Protein AF-A0A2N2SXF4-F1 (afdb_monomer_lite)

pLDDT: mean 74.8, std 19.56, range [32.56, 96.06]

Sequence (122 aa):
MNTRTNIVIDDDLIAQAMTRAGVTTKKAAVEAALKAYVRKPDYAGLLALRGSGVLDPDYDPSGPYGLTPEALARRGWNTFEEARIGIDKQRDDLLSQPVVAAGKAVKATRQSRAKKSQVVQA

Structure (mmCIF, N/CA/C/O backbone):
data_AF-A0A2N2SXF4-F1
#
_entry.id   AF-A0A2N2SXF4-F1
#
loop_
_atom_site.group_PDB
_atom_site.id
_atom_site.type_symbol
_atom_site.label_atom_id
_atom_site.label_alt_id
_atom_site.label_comp_id
_atom_site.label_asym_id
_atom_site.label_entity_id
_atom_site.label_seq_id
_atom_site.pdbx_PDB_ins_code
_atom_site.Cartn_x
_atom_site.Cartn_y
_atom_site.Cartn_z
_atom_site.occupancy
_atom_site.B_iso_or_equiv
_atom_site.auth_seq_id
_atom_site.auth_comp_id
_atom_site.auth_asym_id
_atom_site.auth_atom_id
_atom_site.pdbx_PDB_model_num
ATOM 1 N N . MET A 1 1 ? -11.027 -17.613 18.532 1.00 68.31 1 MET A N 1
ATOM 2 C CA . MET A 1 1 ? -11.167 -17.015 19.878 1.00 68.31 1 MET A CA 1
ATOM 3 C C . MET A 1 1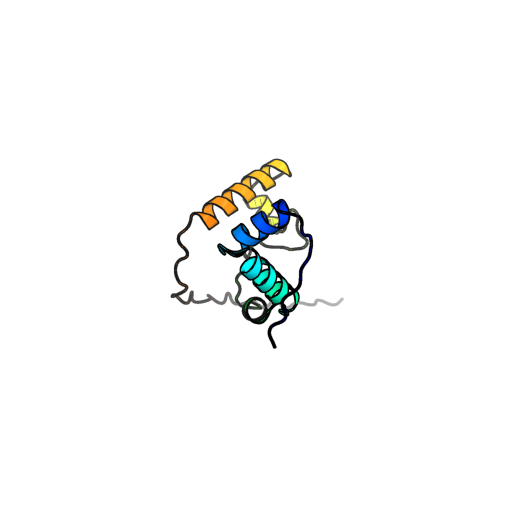 ? -11.073 -15.508 19.736 1.00 68.31 1 MET A C 1
ATOM 5 O O . MET A 1 1 ? -10.218 -15.046 18.992 1.00 68.31 1 MET A O 1
ATOM 9 N N . ASN A 1 2 ? -11.946 -14.756 20.405 1.00 76.25 2 ASN A N 1
ATOM 10 C CA . ASN A 1 2 ? -11.887 -13.296 20.431 1.00 76.25 2 ASN A CA 1
ATOM 11 C C . ASN A 1 2 ? -11.436 -12.857 21.823 1.00 76.25 2 ASN A C 1
ATOM 13 O O . ASN A 1 2 ? -12.081 -13.203 22.809 1.00 76.25 2 ASN A O 1
ATOM 17 N N . THR A 1 3 ? -10.352 -12.089 21.884 1.00 88.19 3 THR A N 1
ATOM 18 C CA . THR A 1 3 ? -9.777 -11.578 23.133 1.00 88.19 3 THR A CA 1
ATOM 19 C C . THR A 1 3 ? -9.937 -10.063 23.165 1.00 88.19 3 THR A C 1
ATOM 21 O O . THR A 1 3 ? -9.680 -9.390 22.165 1.00 88.19 3 THR A O 1
ATOM 24 N N . ARG A 1 4 ? -10.400 -9.519 24.294 1.00 91.50 4 ARG A N 1
ATOM 25 C CA . ARG A 1 4 ? -10.494 -8.073 24.522 1.00 91.50 4 ARG A CA 1
ATOM 26 C C . ARG A 1 4 ? -9.264 -7.630 25.306 1.00 91.50 4 ARG A C 1
ATOM 28 O O . ARG A 1 4 ? -9.018 -8.152 26.387 1.00 91.50 4 ARG A O 1
ATOM 35 N N . THR A 1 5 ? -8.533 -6.659 24.774 1.00 92.06 5 THR A N 1
ATOM 36 C CA . THR A 1 5 ? -7.287 -6.161 25.370 1.00 92.06 5 THR A CA 1
ATOM 37 C C . THR A 1 5 ? -7.333 -4.642 25.431 1.00 92.06 5 THR A C 1
ATOM 39 O O . THR A 1 5 ? -7.831 -4.007 24.501 1.00 92.06 5 THR A O 1
ATOM 42 N N . ASN A 1 6 ? -6.839 -4.065 26.526 1.00 94.75 6 ASN A N 1
ATOM 43 C CA . ASN A 1 6 ? -6.667 -2.624 26.656 1.00 94.75 6 ASN A CA 1
ATOM 44 C C . ASN A 1 6 ? -5.228 -2.260 26.273 1.00 94.75 6 ASN A C 1
ATOM 46 O O . ASN A 1 6 ? -4.292 -2.803 26.855 1.00 94.75 6 ASN A O 1
ATOM 50 N N . ILE A 1 7 ? -5.061 -1.396 25.276 1.00 91.00 7 ILE A N 1
ATOM 51 C CA . ILE A 1 7 ? -3.763 -0.981 24.737 1.00 91.00 7 ILE A CA 1
ATOM 52 C C . ILE A 1 7 ? -3.807 0.511 24.422 1.00 91.00 7 ILE A C 1
ATOM 54 O O . ILE A 1 7 ? -4.821 1.013 23.938 1.00 91.00 7 ILE A O 1
ATOM 58 N N . VAL A 1 8 ? -2.706 1.205 24.696 1.00 94.88 8 VAL A N 1
ATOM 59 C CA . VAL A 1 8 ? -2.527 2.613 24.330 1.00 94.88 8 VAL A CA 1
ATOM 60 C C . VAL A 1 8 ? -1.882 2.653 22.948 1.00 94.88 8 VAL A C 1
ATOM 62 O O . VAL A 1 8 ? -0.839 2.037 22.738 1.00 94.88 8 VAL A O 1
ATOM 65 N N . ILE A 1 9 ? -2.523 3.334 22.000 1.00 92.38 9 ILE A N 1
ATOM 66 C CA . ILE A 1 9 ? -2.052 3.512 20.622 1.00 92.38 9 ILE A CA 1
ATOM 67 C C . ILE A 1 9 ? -2.166 4.996 20.289 1.00 92.38 9 ILE A C 1
ATOM 69 O O . ILE A 1 9 ? -3.085 5.660 20.762 1.00 92.38 9 ILE A O 1
ATOM 73 N N . ASP A 1 10 ? -1.245 5.488 19.470 1.00 96.06 10 ASP A N 1
ATOM 74 C CA . ASP A 1 10 ? -1.326 6.814 18.867 1.00 96.06 10 ASP A CA 1
ATOM 75 C C . ASP A 1 10 ? -2.617 6.977 18.031 1.00 96.06 10 ASP A C 1
ATOM 77 O O . ASP A 1 10 ? -2.923 6.172 17.141 1.00 96.06 10 ASP A O 1
ATOM 81 N N . ASP A 1 11 ? -3.386 8.021 18.335 1.00 93.50 11 ASP A N 1
ATOM 82 C CA . ASP A 1 11 ? -4.659 8.313 17.680 1.00 93.50 11 ASP A CA 1
ATOM 83 C C . ASP A 1 11 ? -4.477 8.774 16.228 1.00 93.50 11 ASP A C 1
ATOM 85 O O . ASP A 1 11 ? -5.299 8.420 15.375 1.00 93.50 11 ASP A O 1
ATOM 89 N N . ASP A 1 12 ? -3.377 9.463 15.913 1.00 96.00 12 ASP A N 1
ATOM 90 C CA . ASP A 1 12 ? -3.082 9.906 14.548 1.00 96.00 12 ASP A CA 1
ATOM 91 C C . ASP A 1 12 ? -2.764 8.705 13.652 1.00 96.00 12 ASP A C 1
ATOM 93 O O . ASP A 1 12 ? -3.209 8.618 12.501 1.00 96.00 12 ASP A O 1
ATOM 97 N N . LEU A 1 13 ? -2.053 7.718 14.203 1.00 94.75 13 LEU A N 1
ATOM 98 C CA . LEU A 1 13 ? -1.765 6.461 13.520 1.00 94.75 13 LEU A CA 1
ATOM 99 C C . LEU A 1 13 ? -3.050 5.668 13.237 1.00 94.75 13 LEU A C 1
ATOM 101 O O . LEU A 1 13 ? -3.229 5.145 12.132 1.00 94.75 13 LEU A O 1
ATOM 105 N N . ILE A 1 14 ? -3.967 5.596 14.207 1.00 94.69 14 ILE A N 1
ATOM 106 C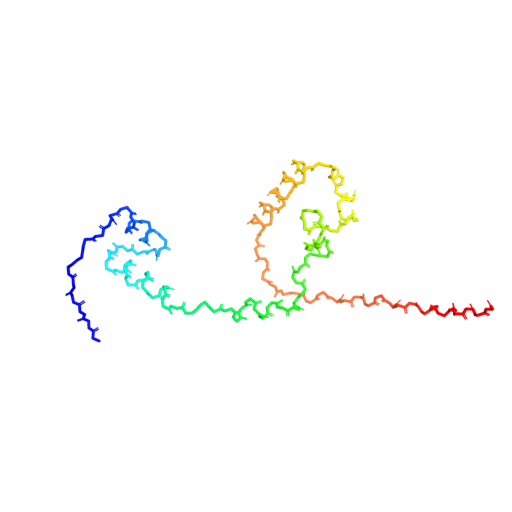 CA . ILE A 1 14 ? -5.277 4.955 14.027 1.00 94.69 14 ILE A CA 1
ATOM 107 C C . ILE A 1 14 ? -6.093 5.684 12.956 1.00 94.69 14 ILE A C 1
ATOM 109 O O . ILE A 1 14 ? -6.681 5.020 12.105 1.00 94.69 14 ILE A O 1
ATOM 113 N N . ALA A 1 15 ? -6.108 7.018 12.949 1.00 94.38 15 ALA A N 1
ATOM 114 C CA . ALA A 1 15 ? -6.834 7.802 11.952 1.00 94.38 15 ALA A CA 1
ATOM 115 C C . ALA A 1 15 ? -6.308 7.558 10.526 1.00 94.38 15 ALA A C 1
ATOM 117 O O . ALA A 1 15 ? -7.089 7.366 9.584 1.00 94.38 15 ALA A O 1
ATOM 118 N N . GLN A 1 16 ? -4.985 7.470 10.365 1.00 94.12 16 GLN A N 1
ATOM 119 C CA . GLN A 1 16 ? -4.361 7.106 9.092 1.00 94.12 16 GLN A CA 1
ATOM 120 C C . GLN A 1 16 ? -4.726 5.680 8.670 1.00 94.12 16 GLN A C 1
ATOM 122 O O . GLN A 1 16 ? -5.078 5.447 7.511 1.00 94.12 16 GLN A O 1
ATOM 127 N N . ALA A 1 17 ? -4.685 4.722 9.599 1.00 93.38 17 ALA A N 1
ATOM 128 C CA . ALA A 1 17 ? -5.067 3.340 9.326 1.00 93.38 17 ALA A CA 1
ATOM 129 C C . ALA A 1 17 ? -6.554 3.219 8.953 1.00 93.38 17 ALA A C 1
ATOM 131 O O . ALA A 1 17 ? -6.889 2.505 8.010 1.00 93.38 17 ALA A O 1
ATOM 132 N N . MET A 1 18 ? -7.434 3.952 9.638 1.00 93.44 18 MET A N 1
ATOM 133 C CA . MET A 1 18 ? -8.867 4.020 9.343 1.00 93.44 18 MET A CA 1
ATOM 134 C C . MET A 1 18 ? -9.124 4.563 7.938 1.00 93.44 18 MET A C 1
ATOM 136 O O . MET A 1 18 ? -9.874 3.948 7.183 1.00 93.44 18 MET A O 1
ATOM 140 N N . THR A 1 19 ? -8.444 5.649 7.561 1.00 94.50 19 THR A N 1
ATOM 141 C CA . THR A 1 19 ? -8.535 6.241 6.217 1.00 94.50 19 THR A CA 1
ATOM 142 C C . THR A 1 19 ? -8.049 5.270 5.141 1.00 94.50 19 THR A C 1
ATOM 144 O O . THR A 1 19 ? -8.737 5.055 4.147 1.00 94.50 19 THR A O 1
ATOM 147 N N . ARG A 1 20 ? -6.891 4.628 5.349 1.00 92.69 20 ARG A N 1
ATOM 148 C CA . ARG A 1 20 ? -6.316 3.671 4.386 1.00 92.69 20 ARG A CA 1
ATOM 149 C C . ARG A 1 20 ? -7.154 2.404 4.229 1.00 92.69 20 ARG A C 1
ATOM 151 O O . ARG A 1 20 ? -7.234 1.865 3.132 1.00 92.69 20 ARG A O 1
ATOM 158 N N . ALA A 1 21 ? -7.742 1.912 5.318 1.00 90.25 21 ALA A N 1
ATOM 159 C CA . ALA A 1 21 ? -8.558 0.702 5.309 1.00 90.25 21 ALA A CA 1
ATOM 160 C C . ALA A 1 21 ? -10.042 0.966 4.992 1.00 90.25 21 ALA A C 1
ATOM 162 O O . ALA A 1 21 ? -10.784 0.009 4.782 1.00 90.25 21 ALA A O 1
ATOM 163 N N . GLY A 1 22 ? -10.488 2.229 4.970 1.00 93.25 22 GLY A N 1
ATOM 164 C CA . GLY A 1 22 ? -11.886 2.601 4.735 1.00 93.25 22 GLY A CA 1
ATOM 165 C C . GLY A 1 22 ? -12.837 2.160 5.853 1.00 93.25 22 GLY A C 1
ATOM 166 O O . GLY A 1 22 ? -13.983 1.807 5.586 1.00 93.25 22 GLY A O 1
ATOM 167 N N . VAL A 1 23 ? -12.367 2.125 7.103 1.00 94.94 23 VAL A N 1
ATOM 168 C CA . VAL A 1 23 ? -13.138 1.615 8.251 1.00 94.94 23 VAL A CA 1
ATOM 169 C C . VAL A 1 23 ? -13.482 2.714 9.249 1.00 94.94 23 VAL A C 1
ATOM 171 O O . VAL A 1 23 ? -12.723 3.655 9.455 1.00 94.94 23 VAL A O 1
ATOM 174 N N . THR A 1 24 ? -14.621 2.560 9.923 1.00 93.00 24 THR A N 1
ATOM 175 C CA . THR A 1 24 ? -15.180 3.570 10.838 1.00 93.00 24 THR A CA 1
ATOM 176 C C . THR A 1 24 ? -14.830 3.348 12.307 1.00 93.00 24 THR A C 1
ATOM 178 O O . THR A 1 24 ? -15.037 4.240 13.125 1.00 93.00 24 THR A O 1
ATOM 181 N N . THR A 1 25 ? -14.291 2.181 12.675 1.00 94.81 25 THR A N 1
ATOM 182 C CA . THR A 1 25 ? -13.989 1.849 14.076 1.00 94.81 25 THR A CA 1
ATOM 183 C C . THR A 1 25 ? -12.508 1.565 14.294 1.00 94.81 25 THR A C 1
ATOM 185 O O . THR A 1 25 ? -11.865 0.893 13.484 1.00 94.81 25 THR A O 1
ATOM 188 N N . LYS A 1 26 ? -11.983 1.996 15.450 1.00 92.56 26 LYS A N 1
ATOM 189 C CA . LYS A 1 26 ? -10.588 1.751 15.852 1.00 92.56 26 LYS A CA 1
ATOM 190 C C . LYS A 1 26 ? -10.259 0.251 15.882 1.00 92.56 26 LYS A C 1
ATOM 192 O O . LYS A 1 26 ? -9.223 -0.169 15.379 1.00 92.56 26 LYS A O 1
ATOM 197 N N . LYS A 1 27 ? -11.179 -0.582 16.393 1.00 93.12 27 LYS A N 1
ATOM 198 C CA . LYS A 1 27 ? -11.027 -2.050 16.412 1.00 93.12 27 LYS A CA 1
ATOM 199 C C . LYS A 1 27 ? -10.865 -2.622 15.000 1.00 93.12 27 LYS A C 1
ATOM 201 O O . LYS A 1 27 ? -9.973 -3.437 14.784 1.00 93.12 27 LYS A O 1
ATOM 206 N N . ALA A 1 28 ? -11.717 -2.208 14.058 1.00 92.50 28 ALA A N 1
ATOM 207 C CA . ALA A 1 28 ? -11.644 -2.694 12.683 1.00 92.50 28 ALA A CA 1
ATOM 208 C C . ALA A 1 28 ? -10.339 -2.267 12.001 1.00 92.50 28 ALA A C 1
ATOM 210 O O . ALA A 1 28 ? -9.763 -3.062 11.266 1.00 92.50 28 ALA A O 1
ATOM 211 N N . ALA A 1 29 ? -9.839 -1.060 12.287 1.00 94.56 29 ALA A N 1
ATOM 212 C CA . ALA A 1 29 ? -8.552 -0.599 11.768 1.00 94.56 29 ALA A CA 1
ATOM 213 C C . ALA A 1 29 ? -7.389 -1.457 12.278 1.00 94.56 29 ALA A C 1
ATOM 215 O O . ALA A 1 29 ? -6.559 -1.893 11.483 1.00 94.56 29 ALA A O 1
ATOM 216 N N . VAL A 1 30 ? -7.366 -1.767 13.579 1.00 93.12 30 VAL A N 1
ATOM 217 C CA . VAL A 1 30 ? -6.343 -2.642 14.174 1.00 93.12 30 VAL A CA 1
ATOM 218 C C . VAL A 1 30 ? -6.413 -4.053 13.584 1.00 93.12 30 VAL A C 1
ATOM 220 O O . VAL A 1 30 ? -5.390 -4.619 13.207 1.00 93.12 30 VAL A O 1
ATOM 223 N N . GLU A 1 31 ? -7.612 -4.622 13.445 1.00 93.19 31 GLU A N 1
ATOM 224 C CA . GLU A 1 31 ? -7.781 -5.953 12.856 1.00 93.19 31 GLU A CA 1
ATOM 225 C C . GLU A 1 31 ? -7.365 -5.987 11.376 1.00 93.19 31 GLU A C 1
ATOM 227 O O . GLU A 1 31 ? -6.692 -6.925 10.945 1.00 93.19 31 GLU A O 1
ATOM 232 N N . ALA A 1 32 ? -7.720 -4.959 10.600 1.00 92.38 32 ALA A N 1
ATOM 233 C CA . ALA A 1 32 ? -7.318 -4.826 9.204 1.00 92.38 32 ALA A CA 1
ATOM 234 C C . ALA A 1 32 ? -5.796 -4.687 9.061 1.00 92.38 32 ALA A C 1
ATOM 236 O O . ALA A 1 32 ? -5.202 -5.360 8.218 1.00 92.38 32 ALA A O 1
ATOM 237 N N . ALA A 1 33 ? -5.158 -3.880 9.912 1.00 92.06 33 ALA A N 1
ATOM 238 C CA . ALA A 1 33 ? -3.708 -3.713 9.930 1.00 92.06 33 ALA A CA 1
ATOM 239 C C . ALA A 1 33 ? -2.986 -5.031 10.251 1.00 92.06 33 ALA A C 1
ATOM 241 O O . ALA A 1 33 ? -2.062 -5.416 9.537 1.00 92.06 33 ALA A O 1
ATOM 242 N N . LEU A 1 34 ? -3.446 -5.770 1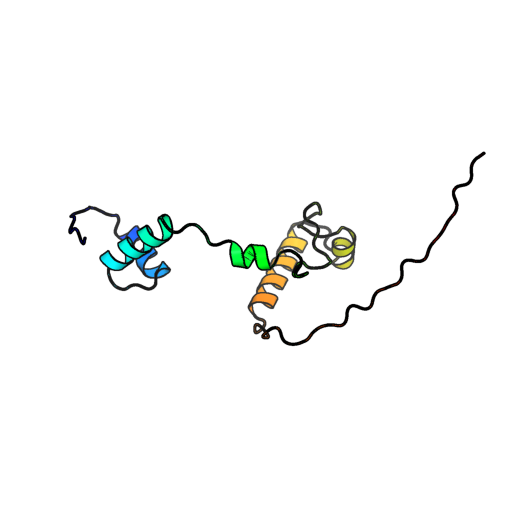1.266 1.00 93.12 34 LEU A N 1
ATOM 243 C CA . LEU A 1 34 ? -2.876 -7.074 11.621 1.00 93.12 34 LEU A CA 1
ATOM 244 C C . LEU A 1 34 ? -3.072 -8.109 10.507 1.00 93.12 34 LEU A C 1
ATOM 246 O O . LEU A 1 34 ? -2.140 -8.838 10.174 1.00 93.12 34 LEU A O 1
ATOM 250 N N . LYS A 1 35 ? -4.255 -8.152 9.881 1.00 91.81 35 LYS A N 1
ATOM 251 C CA . LYS A 1 35 ? -4.503 -9.022 8.721 1.00 91.81 35 LYS A CA 1
ATOM 252 C C . LYS A 1 35 ? -3.584 -8.677 7.556 1.00 91.81 35 LYS A C 1
ATOM 254 O O . LYS A 1 35 ? -3.048 -9.588 6.933 1.00 91.81 35 LYS A O 1
ATOM 259 N N . ALA A 1 36 ? -3.386 -7.392 7.271 1.00 88.81 36 ALA A N 1
ATOM 260 C CA . ALA A 1 36 ? -2.475 -6.947 6.225 1.00 88.81 36 ALA A CA 1
ATOM 261 C C . ALA A 1 36 ? -1.017 -7.318 6.535 1.00 88.81 36 ALA A C 1
ATOM 263 O O . ALA A 1 36 ? -0.306 -7.744 5.634 1.00 88.81 36 ALA A O 1
ATOM 264 N N . TYR A 1 37 ? -0.599 -7.219 7.800 1.00 89.19 37 TYR A N 1
ATOM 265 C CA . TYR A 1 37 ? 0.754 -7.569 8.234 1.00 89.19 37 TYR A CA 1
ATOM 266 C C . TYR A 1 37 ? 1.045 -9.073 8.134 1.00 89.19 37 TYR A C 1
ATOM 268 O O . TYR A 1 37 ? 2.119 -9.475 7.696 1.00 89.19 37 TYR A O 1
ATOM 276 N N . VAL A 1 38 ? 0.083 -9.917 8.519 1.00 90.19 38 VAL A N 1
ATOM 277 C CA . VAL A 1 38 ? 0.234 -11.383 8.471 1.00 90.19 38 VAL A CA 1
ATOM 278 C C . VAL A 1 38 ? 0.041 -11.931 7.056 1.00 90.19 38 VAL A C 1
ATOM 280 O O . VAL A 1 38 ? 0.563 -12.996 6.715 1.00 90.19 38 VAL A O 1
ATOM 283 N N . ARG A 1 39 ? -0.718 -11.228 6.212 1.00 86.62 39 ARG A N 1
ATOM 284 C CA . ARG A 1 39 ? -0.947 -11.632 4.829 1.00 86.62 39 ARG A CA 1
ATOM 285 C C . ARG A 1 39 ? 0.386 -11.662 4.082 1.00 86.62 39 ARG A C 1
ATOM 287 O O . ARG A 1 39 ? 1.036 -10.639 3.894 1.00 86.62 39 ARG A O 1
ATOM 294 N N . LYS A 1 40 ? 0.756 -12.843 3.579 1.00 80.88 40 LYS A N 1
ATOM 295 C CA . LYS A 1 40 ? 1.829 -12.957 2.587 1.00 80.88 40 LYS A CA 1
ATOM 296 C C . LYS A 1 40 ? 1.408 -12.166 1.343 1.00 80.88 40 LYS A C 1
ATOM 298 O O . LYS A 1 40 ? 0.268 -12.349 0.898 1.00 80.88 40 LYS A O 1
ATOM 303 N N . PRO A 1 41 ? 2.264 -11.291 0.791 1.00 78.81 41 PRO A N 1
ATOM 304 C CA . PRO A 1 41 ? 1.924 -10.601 -0.439 1.00 78.81 41 PRO A CA 1
ATOM 305 C C . PRO A 1 41 ? 1.695 -11.648 -1.530 1.00 78.81 41 PRO A C 1
ATOM 307 O O . PRO A 1 41 ? 2.524 -12.535 -1.742 1.00 78.81 41 PRO A O 1
ATOM 310 N N . ASP A 1 42 ? 0.535 -11.578 -2.174 1.00 82.06 42 ASP A N 1
ATOM 311 C CA . ASP A 1 42 ? 0.228 -12.450 -3.297 1.00 82.06 42 ASP A CA 1
ATOM 312 C C . ASP A 1 42 ? 0.842 -11.842 -4.557 1.00 82.06 42 ASP A C 1
ATOM 314 O O . ASP A 1 42 ? 0.359 -10.840 -5.088 1.00 82.06 42 ASP A O 1
ATOM 318 N N . TYR A 1 43 ? 1.944 -12.438 -5.001 1.00 83.75 43 TYR A N 1
ATOM 319 C CA . TYR A 1 43 ? 2.639 -12.037 -6.217 1.00 83.75 43 TYR A CA 1
ATOM 320 C C . TYR A 1 43 ? 2.121 -12.770 -7.458 1.00 83.75 43 TYR A C 1
ATOM 322 O O . TYR A 1 43 ? 2.641 -12.522 -8.543 1.00 83.75 43 TYR A O 1
ATOM 330 N N . ALA A 1 44 ? 1.118 -13.652 -7.349 1.00 85.44 44 ALA A N 1
ATOM 331 C CA . ALA A 1 44 ? 0.646 -14.457 -8.475 1.00 85.44 44 ALA A CA 1
ATOM 332 C C . ALA A 1 44 ? 0.192 -13.589 -9.656 1.00 85.44 44 ALA A C 1
ATOM 334 O O . ALA A 1 44 ? 0.546 -13.879 -10.795 1.00 85.44 44 ALA A O 1
ATOM 335 N N . GLY A 1 45 ? -0.505 -12.479 -9.389 1.00 83.25 45 GLY A N 1
ATOM 336 C CA . GLY A 1 45 ? -0.912 -11.527 -10.427 1.00 83.25 45 GLY A CA 1
ATOM 337 C C . GLY A 1 45 ? 0.275 -10.857 -11.126 1.00 83.25 45 GLY A C 1
ATOM 338 O O . GLY A 1 45 ? 0.316 -10.795 -12.349 1.00 83.25 45 GLY A O 1
ATOM 339 N N . LEU A 1 46 ? 1.284 -10.420 -10.366 1.00 84.50 46 LEU A N 1
ATOM 340 C CA . LEU A 1 46 ? 2.498 -9.813 -10.926 1.00 84.50 46 LEU A CA 1
ATOM 341 C C . LEU A 1 46 ? 3.324 -10.830 -11.724 1.00 84.50 46 LEU A C 1
ATOM 343 O O . LEU A 1 46 ? 3.844 -10.515 -12.791 1.00 84.50 46 LEU A O 1
ATOM 347 N N . LEU A 1 47 ? 3.409 -12.068 -11.238 1.00 87.00 47 LEU A N 1
ATOM 348 C CA . LEU A 1 47 ? 4.091 -13.158 -11.928 1.00 87.00 47 LEU A CA 1
ATOM 349 C C . LEU A 1 47 ? 3.351 -13.588 -13.199 1.00 87.00 47 LEU A C 1
ATOM 351 O O . LEU A 1 47 ? 4.008 -13.917 -14.183 1.00 87.00 47 LEU A O 1
ATOM 355 N N . ALA A 1 48 ? 2.017 -13.532 -13.219 1.00 88.44 48 ALA A N 1
ATOM 356 C CA . ALA A 1 48 ? 1.216 -13.809 -14.411 1.00 88.44 48 ALA A CA 1
ATOM 357 C C . ALA A 1 48 ? 1.458 -12.792 -15.539 1.00 88.44 48 ALA A C 1
ATOM 359 O O . ALA A 1 48 ? 1.320 -13.130 -16.712 1.00 88.44 48 ALA A O 1
ATOM 360 N N . LEU A 1 49 ? 1.874 -11.564 -15.207 1.00 87.50 49 LEU A N 1
ATOM 361 C CA . LEU A 1 49 ? 2.262 -10.555 -16.197 1.00 87.50 49 LEU A CA 1
ATOM 362 C C . LEU A 1 49 ? 3.643 -10.824 -16.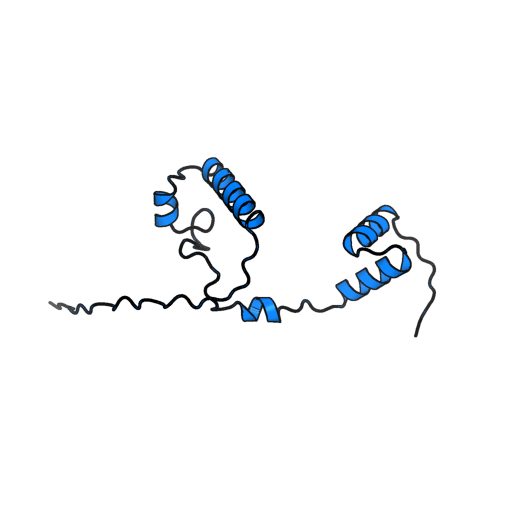812 1.00 87.50 49 LEU A C 1
ATOM 364 O O . LEU A 1 49 ? 3.994 -10.215 -17.828 1.00 87.50 49 LEU A O 1
ATOM 368 N N . ARG A 1 50 ? 4.449 -11.736 -16.258 1.00 84.12 50 ARG A N 1
ATOM 369 C CA . ARG A 1 50 ? 5.766 -12.052 -16.817 1.00 84.12 50 ARG A CA 1
ATOM 370 C C . ARG A 1 50 ? 5.614 -12.644 -18.221 1.00 84.12 50 ARG A C 1
ATOM 372 O O . ARG A 1 50 ? 4.995 -13.684 -18.406 1.00 84.12 50 ARG A O 1
ATOM 379 N N . GLY A 1 51 ? 6.221 -11.990 -19.211 1.00 84.88 51 GLY A N 1
ATOM 380 C CA . GLY A 1 51 ? 6.150 -12.417 -20.614 1.00 84.88 51 GLY A CA 1
ATOM 381 C C . GLY A 1 51 ? 4.897 -11.954 -21.365 1.00 84.88 51 GLY A C 1
ATOM 382 O O . GLY A 1 51 ? 4.773 -12.250 -22.547 1.00 84.88 51 GLY A O 1
ATOM 383 N N . SER A 1 52 ? 4.009 -11.183 -20.727 1.00 85.44 52 SER A N 1
ATOM 384 C CA . SER A 1 52 ? 2.817 -10.610 -21.377 1.00 85.44 52 SER A CA 1
ATOM 385 C C . SER A 1 52 ? 3.111 -9.412 -22.296 1.00 85.44 52 SER A C 1
ATOM 387 O O . SER A 1 52 ? 2.202 -8.908 -22.946 1.00 85.44 52 SER A O 1
ATOM 389 N N . GLY A 1 53 ? 4.369 -8.960 -22.379 1.00 85.81 53 GLY A N 1
ATOM 390 C CA . GLY A 1 53 ? 4.767 -7.858 -23.263 1.00 85.81 53 GLY A CA 1
ATOM 391 C C . GLY A 1 53 ? 4.238 -6.485 -22.835 1.00 85.81 53 GLY A C 1
ATOM 392 O O . GLY A 1 53 ? 4.099 -5.607 -23.672 1.00 85.81 53 GLY A O 1
ATOM 393 N N . VAL A 1 54 ? 3.931 -6.304 -21.546 1.00 83.88 54 VAL A N 1
ATOM 394 C CA . VAL A 1 54 ? 3.411 -5.040 -20.979 1.00 83.88 54 VAL A CA 1
ATOM 395 C C . VAL A 1 54 ? 4.487 -3.949 -20.876 1.00 83.88 54 VAL A C 1
ATOM 397 O O . VAL A 1 54 ? 4.167 -2.785 -20.659 1.00 83.88 54 VAL A O 1
ATOM 400 N N . LEU A 1 55 ? 5.764 -4.307 -21.029 1.00 84.12 55 LEU A N 1
ATOM 401 C CA . LEU A 1 55 ? 6.847 -3.328 -21.054 1.00 84.12 55 LEU A CA 1
ATOM 402 C C . LEU A 1 55 ? 6.850 -2.577 -22.387 1.00 84.12 55 LEU A C 1
ATOM 404 O O . LEU A 1 55 ? 6.691 -3.182 -23.448 1.00 84.12 55 LEU A O 1
ATOM 408 N N . ASP A 1 56 ? 7.055 -1.265 -22.309 1.00 83.44 56 ASP A N 1
ATOM 409 C CA . ASP A 1 56 ? 7.235 -0.407 -23.476 1.00 83.44 56 ASP A CA 1
ATOM 410 C C . ASP A 1 56 ? 8.459 -0.889 -24.287 1.00 83.44 56 ASP A C 1
ATOM 412 O O . ASP A 1 56 ? 9.488 -1.199 -23.679 1.00 83.44 56 ASP A O 1
ATOM 416 N N . PRO A 1 57 ? 8.390 -0.974 -25.631 1.00 84.19 57 PRO A N 1
ATOM 417 C CA . PRO A 1 57 ? 9.550 -1.283 -26.472 1.00 84.19 57 PRO A CA 1
ATOM 418 C C . PRO A 1 57 ? 10.761 -0.381 -26.218 1.00 84.19 57 PRO A C 1
ATOM 420 O O . PRO A 1 57 ? 11.897 -0.797 -26.437 1.00 84.19 57 PRO A O 1
ATOM 423 N N . ASP A 1 58 ? 10.513 0.840 -25.749 1.00 87.19 58 ASP A N 1
ATOM 424 C CA . ASP A 1 58 ? 11.540 1.826 -25.456 1.00 87.19 58 ASP A CA 1
ATOM 425 C C . ASP A 1 58 ? 12.159 1.647 -24.060 1.00 87.19 58 ASP A C 1
ATOM 427 O O . ASP A 1 58 ? 13.145 2.322 -23.764 1.00 87.19 58 ASP A O 1
ATOM 431 N N . TYR A 1 59 ? 11.616 0.757 -23.218 1.00 85.38 59 TYR A N 1
ATOM 432 C CA . TYR A 1 59 ? 12.083 0.513 -21.853 1.00 85.38 59 TYR A CA 1
ATOM 433 C C . TYR A 1 59 ? 13.402 -0.271 -21.833 1.00 85.38 59 TYR A C 1
ATOM 435 O O . TYR A 1 59 ? 13.471 -1.418 -22.274 1.00 85.38 59 TYR A O 1
ATOM 443 N N . ASP A 1 60 ? 14.435 0.327 -21.242 1.00 86.25 60 ASP A N 1
ATOM 444 C CA . ASP A 1 60 ? 15.729 -0.301 -20.980 1.00 86.25 60 ASP A CA 1
ATOM 445 C C . ASP A 1 60 ? 16.137 -0.062 -19.518 1.00 86.25 60 ASP A C 1
ATOM 447 O O . ASP A 1 60 ? 16.461 1.068 -19.154 1.00 86.25 60 ASP A O 1
ATOM 451 N N . PRO A 1 61 ? 16.177 -1.099 -18.663 1.00 85.00 61 PRO A N 1
ATOM 452 C CA . PRO A 1 61 ? 16.505 -0.942 -17.248 1.00 85.00 61 PRO A CA 1
ATOM 453 C C . PRO A 1 61 ? 17.944 -0.471 -16.990 1.00 85.00 61 PRO A C 1
ATOM 455 O O . PRO A 1 61 ? 18.227 -0.001 -15.891 1.00 85.00 61 PRO A O 1
ATOM 458 N N . SER A 1 62 ? 18.855 -0.615 -17.957 1.00 86.12 62 SER A N 1
ATOM 459 C CA . SER A 1 62 ? 20.243 -0.134 -17.850 1.00 86.12 62 SER A CA 1
ATOM 460 C C . SER A 1 62 ? 20.464 1.214 -18.542 1.00 86.12 62 SER A C 1
ATOM 462 O O . SER A 1 62 ? 21.540 1.800 -18.417 1.00 86.12 62 SER A O 1
ATOM 464 N N . GLY A 1 63 ? 19.458 1.708 -19.262 1.00 82.12 63 GLY A N 1
ATOM 465 C CA . GLY A 1 63 ? 19.515 2.965 -19.984 1.00 82.12 63 GLY A CA 1
ATOM 466 C C . GLY A 1 63 ? 19.258 4.186 -19.091 1.00 82.12 63 GLY A C 1
ATOM 467 O O . GLY A 1 63 ? 18.647 4.081 -18.019 1.00 82.12 63 GLY A O 1
ATOM 468 N N . PRO A 1 64 ? 19.697 5.382 -19.517 1.00 76.31 64 PRO A N 1
ATOM 469 C CA . PRO A 1 64 ? 19.353 6.624 -18.836 1.00 76.31 64 PRO A CA 1
ATOM 470 C C . PRO A 1 64 ? 17.825 6.785 -18.781 1.00 76.31 64 PRO A C 1
ATOM 472 O O . PRO A 1 64 ? 17.135 6.628 -19.787 1.00 76.31 64 PRO A O 1
ATOM 475 N N . TYR A 1 65 ? 17.294 7.086 -17.592 1.00 74.88 65 TYR A N 1
ATOM 476 C CA . TYR A 1 65 ? 15.848 7.212 -17.329 1.00 74.88 65 TYR A CA 1
ATOM 477 C C . TYR A 1 65 ? 15.025 5.941 -17.586 1.00 74.88 65 TYR A C 1
ATOM 479 O O . TYR A 1 65 ? 13.803 6.018 -17.700 1.00 74.88 65 TYR A O 1
ATOM 487 N N . GLY A 1 66 ? 15.669 4.772 -17.663 1.00 80.88 66 GLY A N 1
ATOM 488 C CA . GLY A 1 66 ? 14.979 3.523 -17.971 1.00 80.88 66 GLY A CA 1
ATOM 489 C C . GLY A 1 66 ? 14.586 3.396 -19.447 1.00 80.88 66 GLY A C 1
ATOM 490 O O . GLY A 1 66 ? 13.655 2.653 -19.756 1.00 80.88 66 GLY A O 1
ATOM 491 N N . LEU A 1 67 ? 15.233 4.150 -20.345 1.00 82.94 67 LEU A N 1
ATOM 492 C CA . LEU A 1 67 ? 14.938 4.188 -21.777 1.00 82.94 67 LEU A CA 1
ATOM 493 C C . LEU A 1 67 ? 16.154 3.808 -22.623 1.00 82.94 67 LEU A C 1
ATOM 495 O O . LEU A 1 67 ? 17.297 4.099 -22.267 1.00 82.94 67 LEU A O 1
ATOM 499 N N . THR A 1 68 ? 15.899 3.228 -23.795 1.00 84.12 68 THR A N 1
ATOM 500 C CA . THR A 1 68 ? 16.949 2.977 -24.791 1.00 84.12 68 THR A CA 1
ATOM 501 C C . THR A 1 68 ? 17.564 4.297 -25.300 1.00 84.12 68 THR A C 1
ATOM 503 O O . THR A 1 68 ? 16.859 5.307 -25.417 1.00 84.12 68 THR A O 1
ATOM 506 N N . PRO A 1 69 ? 18.857 4.320 -25.683 1.00 79.12 69 PRO A N 1
ATOM 507 C CA . PRO A 1 69 ? 19.495 5.513 -26.256 1.00 79.12 69 PRO A CA 1
ATOM 508 C C . PRO A 1 69 ? 18.788 6.051 -27.511 1.00 79.12 69 PRO A C 1
ATOM 510 O O . PRO A 1 69 ? 18.730 7.259 -27.730 1.00 79.12 69 PRO A O 1
ATOM 513 N N . GLU A 1 70 ? 18.202 5.165 -28.320 1.00 81.00 70 GLU A N 1
ATOM 514 C CA . GLU A 1 70 ? 17.426 5.535 -29.509 1.00 81.00 70 GLU A CA 1
ATOM 515 C C . GLU A 1 70 ? 16.100 6.216 -29.148 1.00 81.00 70 GLU A C 1
ATOM 517 O O . GLU A 1 70 ? 15.700 7.189 -29.792 1.00 81.00 70 GLU A O 1
ATOM 522 N N . ALA A 1 71 ? 15.417 5.733 -28.105 1.00 82.00 71 ALA A N 1
ATOM 523 C CA . ALA A 1 71 ? 14.212 6.372 -27.588 1.00 82.00 71 ALA A CA 1
ATOM 524 C C . ALA A 1 71 ? 14.514 7.749 -26.995 1.00 82.00 71 ALA A C 1
ATOM 526 O O . ALA A 1 71 ? 13.750 8.692 -27.211 1.00 82.00 71 ALA A O 1
ATOM 527 N N . LEU A 1 72 ? 15.651 7.887 -26.312 1.00 74.50 72 LEU A N 1
ATOM 528 C CA . LEU A 1 72 ? 16.114 9.168 -25.793 1.00 74.50 72 LEU A CA 1
ATOM 529 C C . LEU A 1 72 ? 16.388 10.166 -26.928 1.00 74.50 72 LEU A C 1
ATOM 531 O O . LEU A 1 72 ? 15.899 11.296 -26.889 1.00 74.50 72 LEU A O 1
ATOM 535 N N . ALA A 1 73 ? 17.085 9.722 -27.979 1.00 79.31 73 ALA A N 1
ATOM 536 C CA . ALA A 1 73 ? 17.374 10.535 -29.158 1.00 79.31 73 ALA A CA 1
ATOM 537 C C . ALA A 1 73 ? 16.095 10.976 -29.894 1.00 79.31 73 ALA A C 1
ATOM 539 O O . ALA A 1 73 ? 15.980 12.139 -30.275 1.00 79.31 73 ALA A O 1
ATOM 540 N N . ARG A 1 74 ? 15.099 10.087 -30.038 1.00 79.69 74 ARG A N 1
ATOM 541 C CA . ARG A 1 74 ? 13.781 10.432 -30.611 1.00 79.69 74 ARG A CA 1
ATOM 542 C C . ARG A 1 74 ? 13.021 11.466 -29.788 1.00 79.69 74 ARG A C 1
ATOM 544 O O . ARG A 1 74 ? 12.317 12.294 -30.359 1.00 79.69 74 ARG A O 1
ATOM 551 N N . ARG A 1 75 ? 13.127 11.397 -28.461 1.00 75.75 75 ARG A N 1
ATOM 552 C CA . ARG A 1 75 ? 12.461 12.332 -27.543 1.00 75.75 75 ARG A CA 1
ATOM 553 C C . ARG A 1 75 ? 13.188 13.677 -27.446 1.00 75.75 75 ARG A C 1
ATOM 555 O O . ARG A 1 75 ? 12.596 14.637 -26.963 1.00 75.75 75 ARG A O 1
ATOM 562 N N . GLY A 1 76 ? 14.435 13.758 -27.922 1.00 72.31 76 GLY A N 1
ATOM 563 C CA . GLY A 1 76 ? 15.246 14.976 -27.888 1.00 72.31 76 GLY A CA 1
ATOM 564 C C . GLY A 1 76 ? 15.627 15.408 -26.471 1.00 72.31 76 GLY A C 1
ATOM 565 O O . GLY A 1 76 ? 15.959 16.570 -26.256 1.00 72.31 76 GLY A O 1
ATOM 566 N N . TRP A 1 77 ? 15.544 14.494 -25.500 1.00 69.06 77 TRP A N 1
ATOM 567 C CA . TRP A 1 77 ? 15.844 14.778 -24.100 1.00 69.06 77 TRP A CA 1
ATOM 568 C C . TRP A 1 77 ? 17.346 14.682 -23.882 1.00 69.06 77 TRP A C 1
ATOM 570 O O . TRP A 1 77 ? 17.907 13.593 -23.788 1.00 69.06 77 TRP A O 1
ATOM 580 N N . ASN A 1 78 ? 17.994 15.840 -23.812 1.00 67.00 78 ASN A N 1
ATOM 581 C CA . ASN A 1 78 ? 19.438 15.926 -23.612 1.00 67.00 78 ASN A CA 1
ATOM 582 C C . ASN A 1 78 ? 19.796 16.200 -22.143 1.00 67.00 78 ASN A C 1
ATOM 584 O O . ASN A 1 78 ? 20.958 16.077 -21.759 1.00 67.00 78 ASN A O 1
ATOM 588 N N . THR A 1 79 ? 18.804 16.549 -21.312 1.00 69.06 79 THR A N 1
ATOM 589 C CA . THR A 1 79 ? 18.983 16.875 -19.891 1.00 69.06 79 THR A CA 1
ATOM 590 C C . THR A 1 79 ? 18.009 16.123 -18.975 1.00 69.06 79 THR A C 1
ATOM 592 O O . THR A 1 79 ? 16.937 15.681 -19.390 1.00 69.06 79 THR A O 1
ATOM 595 N N . PHE A 1 80 ? 18.392 15.982 -17.700 1.00 59.44 80 PHE A N 1
ATOM 596 C CA . PHE A 1 80 ? 17.608 15.287 -16.666 1.00 59.44 80 PHE A CA 1
ATOM 597 C C . PHE A 1 80 ? 16.254 15.935 -16.394 1.00 59.44 80 PHE A C 1
ATOM 599 O O . PHE A 1 80 ? 15.257 15.236 -16.219 1.00 59.44 80 PHE A O 1
ATOM 606 N N . GLU A 1 81 ? 16.203 17.263 -16.407 1.00 63.25 81 GLU A N 1
ATOM 607 C CA . GLU A 1 81 ? 14.995 18.002 -16.049 1.00 63.25 81 GLU A CA 1
ATOM 608 C C . GLU A 1 81 ? 13.920 17.910 -17.140 1.00 63.25 81 GLU A C 1
ATOM 610 O O . GLU A 1 81 ? 12.742 17.709 -16.845 1.00 63.25 81 GLU A O 1
ATOM 615 N N . GLU A 1 82 ? 14.332 17.950 -18.408 1.00 68.69 82 GLU A N 1
ATOM 616 C CA . GLU A 1 82 ? 13.442 17.755 -19.558 1.00 68.69 82 GLU A CA 1
ATOM 617 C C . GLU A 1 82 ? 12.870 16.333 -19.589 1.00 68.69 82 GLU A C 1
ATOM 619 O O . GLU A 1 82 ? 11.670 16.151 -19.813 1.00 68.69 82 GLU A O 1
ATOM 624 N N . ALA A 1 83 ? 13.704 15.328 -19.290 1.00 67.94 83 ALA A N 1
ATOM 625 C CA . ALA A 1 83 ? 13.269 13.939 -19.198 1.00 67.94 83 ALA A CA 1
ATOM 626 C C . ALA A 1 83 ? 12.264 13.724 -18.058 1.00 67.94 83 ALA A C 1
ATOM 628 O O . ALA A 1 83 ? 11.232 13.080 -18.251 1.00 67.94 83 ALA A O 1
ATOM 629 N N . ARG A 1 84 ? 12.519 14.312 -16.882 1.00 68.00 84 ARG A N 1
ATOM 630 C CA . ARG A 1 84 ? 11.620 14.234 -15.724 1.00 68.00 84 ARG A CA 1
ATOM 631 C C . ARG A 1 84 ? 10.247 14.838 -16.029 1.00 68.00 84 ARG A C 1
ATOM 633 O O . ARG A 1 84 ? 9.235 14.173 -15.821 1.00 68.00 84 ARG A O 1
ATOM 640 N N . ILE A 1 85 ? 10.211 16.059 -16.570 1.00 73.50 85 ILE A N 1
ATOM 641 C CA . ILE A 1 85 ? 8.962 16.758 -16.920 1.00 73.50 85 ILE A CA 1
ATOM 642 C C . ILE A 1 85 ? 8.172 15.972 -17.977 1.00 73.50 85 ILE A C 1
ATOM 644 O O . ILE A 1 85 ? 6.950 15.851 -17.882 1.00 73.50 85 ILE A O 1
ATOM 648 N N . GLY A 1 86 ? 8.859 15.404 -18.971 1.00 73.44 86 GLY A N 1
ATOM 649 C CA . GLY A 1 86 ? 8.227 14.596 -20.009 1.00 73.44 86 GLY A CA 1
ATOM 650 C C . GLY A 1 86 ? 7.634 13.279 -19.496 1.00 73.44 86 GLY A C 1
ATOM 651 O O . GLY A 1 86 ? 6.529 12.913 -19.900 1.00 73.44 86 GLY A O 1
ATOM 652 N N . ILE A 1 87 ? 8.329 12.583 -18.590 1.00 72.00 87 ILE A N 1
ATOM 653 C CA . ILE A 1 87 ? 7.840 11.341 -17.966 1.00 72.00 87 ILE A CA 1
ATOM 654 C C . ILE A 1 87 ? 6.641 11.617 -17.057 1.00 72.00 87 ILE A C 1
ATOM 656 O O . ILE A 1 87 ? 5.652 10.889 -17.131 1.00 72.00 87 ILE A O 1
ATOM 660 N N . ASP A 1 88 ? 6.699 12.668 -16.233 1.00 75.00 88 ASP A N 1
ATOM 661 C CA . ASP A 1 88 ? 5.588 13.051 -15.353 1.00 75.00 88 AS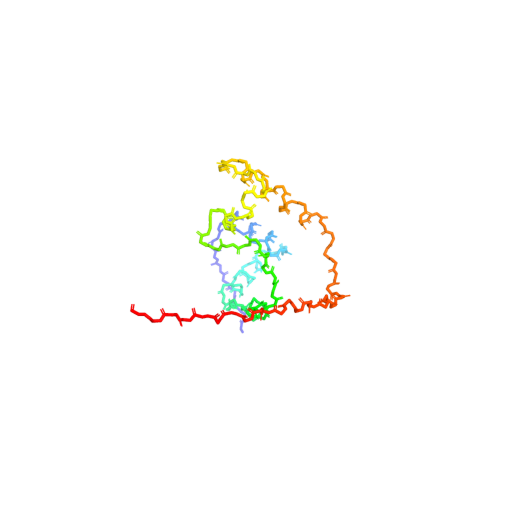P A CA 1
ATOM 662 C C . ASP A 1 88 ? 4.322 13.352 -16.168 1.00 75.00 88 ASP A C 1
ATOM 664 O O . ASP A 1 88 ? 3.250 12.834 -15.858 1.00 75.00 88 ASP A O 1
ATOM 668 N N . LYS A 1 89 ? 4.458 14.081 -17.282 1.00 79.44 89 LYS A N 1
ATOM 669 C CA . LYS A 1 89 ? 3.341 14.342 -18.197 1.00 79.44 89 LYS A CA 1
ATOM 670 C C . LYS A 1 89 ? 2.780 13.059 -18.817 1.00 79.44 89 LYS A C 1
ATOM 672 O O . LYS A 1 89 ? 1.570 12.859 -18.815 1.00 79.44 89 LYS A O 1
ATOM 677 N N . GLN A 1 90 ? 3.645 12.166 -19.308 1.00 73.50 90 GLN A N 1
ATOM 678 C CA . GLN A 1 90 ? 3.214 10.885 -19.881 1.00 73.50 90 GLN A CA 1
ATOM 679 C C . GLN A 1 90 ? 2.479 10.020 -18.845 1.00 73.50 90 GLN A C 1
ATOM 681 O O . GLN A 1 90 ? 1.483 9.377 -19.176 1.00 73.50 90 GLN A O 1
ATOM 686 N N . ARG A 1 91 ? 2.949 9.996 -17.592 1.00 72.38 91 ARG A N 1
ATOM 687 C CA . ARG A 1 91 ? 2.274 9.298 -16.491 1.00 72.38 91 ARG A CA 1
ATOM 688 C C . ARG A 1 91 ? 0.877 9.868 -16.263 1.00 72.38 91 ARG A C 1
ATOM 690 O O . ARG A 1 91 ? -0.074 9.097 -16.175 1.00 72.38 91 ARG A O 1
ATOM 697 N N . ASP A 1 92 ? 0.754 11.186 -16.176 1.00 73.31 92 ASP A N 1
ATOM 698 C CA . ASP A 1 92 ? -0.524 11.845 -15.905 1.00 73.31 92 ASP A CA 1
ATOM 699 C C . ASP A 1 92 ? -1.519 11.631 -17.065 1.00 73.31 92 ASP A C 1
ATOM 701 O O . ASP A 1 92 ? -2.699 11.356 -16.828 1.00 73.31 92 ASP A O 1
ATOM 705 N N . ASP A 1 93 ? -1.037 11.619 -18.312 1.00 77.19 93 ASP A N 1
ATOM 706 C CA . ASP A 1 93 ? -1.828 11.271 -19.500 1.00 77.19 93 ASP A CA 1
ATOM 707 C C . ASP A 1 93 ? -2.278 9.796 -19.485 1.00 77.19 93 ASP A C 1
ATOM 709 O O . ASP A 1 93 ? -3.412 9.484 -19.849 1.00 77.19 93 ASP A O 1
ATOM 713 N N . LEU A 1 94 ? -1.418 8.861 -19.061 1.00 75.50 94 LEU A N 1
ATOM 714 C CA . LEU A 1 94 ? -1.767 7.437 -18.924 1.00 75.50 94 LEU A CA 1
ATOM 715 C C . LEU A 1 94 ? -2.799 7.196 -17.819 1.00 75.50 94 LEU A C 1
ATOM 717 O O . LEU A 1 94 ? -3.698 6.378 -17.994 1.00 75.50 94 LEU A O 1
ATOM 721 N N . LEU A 1 95 ? -2.693 7.915 -16.702 1.00 74.50 95 LEU A N 1
ATOM 722 C CA . LEU A 1 95 ? -3.650 7.837 -15.596 1.00 74.50 95 LEU A CA 1
ATOM 723 C C . LEU A 1 95 ? -4.993 8.499 -15.933 1.00 74.50 95 LEU A C 1
ATOM 725 O O . LEU A 1 95 ? -6.019 8.118 -15.372 1.00 74.50 95 LEU A O 1
ATOM 729 N N . SER A 1 96 ? -4.992 9.464 -16.856 1.00 76.50 96 SER A N 1
ATOM 730 C CA . SER A 1 96 ? -6.200 10.142 -17.339 1.00 76.50 96 SER A CA 1
ATOM 731 C C . SER A 1 96 ? -6.932 9.363 -18.439 1.00 76.50 96 SER A C 1
ATOM 733 O O . SER A 1 96 ? -8.105 9.627 -18.706 1.00 76.50 96 SER A O 1
ATOM 735 N N . GLN A 1 97 ? -6.270 8.401 -19.088 1.00 66.81 97 GLN A N 1
ATOM 736 C CA . GLN A 1 97 ? -6.897 7.555 -20.098 1.00 66.81 97 GLN A CA 1
ATOM 737 C C . GLN A 1 97 ? -7.843 6.531 -19.447 1.00 66.81 97 GLN A C 1
ATOM 739 O O . GLN A 1 97 ? -7.478 5.884 -18.462 1.00 66.81 97 GLN A O 1
ATOM 744 N N . PRO A 1 98 ? -9.057 6.325 -19.994 1.00 51.25 98 PRO A N 1
ATOM 745 C CA . PRO A 1 98 ? -9.937 5.277 -19.502 1.00 51.25 98 PRO A CA 1
ATOM 746 C C . PRO A 1 98 ? -9.277 3.920 -19.759 1.00 51.25 98 PRO A C 1
ATOM 748 O O . PRO A 1 98 ? -8.865 3.633 -20.883 1.00 51.25 98 PRO A O 1
ATOM 751 N N . VAL A 1 99 ? -9.181 3.077 -18.727 1.00 54.88 99 VAL A N 1
ATOM 752 C CA . VAL A 1 99 ? -8.645 1.711 -18.833 1.00 54.88 99 VAL A CA 1
ATOM 753 C C . VAL A 1 99 ? -9.536 0.915 -19.787 1.00 54.88 99 VAL A C 1
ATOM 755 O O . VAL A 1 99 ? -10.587 0.397 -19.408 1.00 54.88 99 VAL A O 1
ATOM 758 N N . VAL A 1 100 ? -9.160 0.866 -21.064 1.00 52.09 100 VAL A N 1
ATOM 759 C CA . VAL A 1 100 ? -9.894 0.103 -22.072 1.00 52.09 100 VAL A CA 1
ATOM 760 C C . VAL A 1 100 ? -9.690 -1.370 -21.740 1.00 52.09 100 VAL A C 1
ATOM 762 O O . VAL A 1 100 ? -8.568 -1.874 -21.799 1.00 52.09 100 VAL A O 1
ATOM 765 N N . ALA A 1 101 ? -10.766 -2.054 -21.344 1.00 40.91 101 ALA A N 1
ATOM 766 C CA . ALA A 1 101 ? -10.749 -3.483 -21.062 1.00 40.91 101 ALA A CA 1
ATOM 767 C C . ALA A 1 101 ? -10.086 -4.230 -22.232 1.00 40.91 101 ALA A C 1
ATOM 769 O O . ALA A 1 101 ? -10.529 -4.133 -23.378 1.00 40.91 101 ALA A O 1
ATOM 770 N N . ALA A 1 102 ? -8.986 -4.927 -21.939 1.00 45.53 102 ALA A N 1
ATOM 771 C CA . ALA A 1 102 ? -8.168 -5.621 -22.921 1.00 45.53 102 ALA A CA 1
ATOM 772 C C . ALA A 1 102 ? -9.011 -6.637 -23.706 1.00 45.53 102 ALA A C 1
ATOM 774 O O . ALA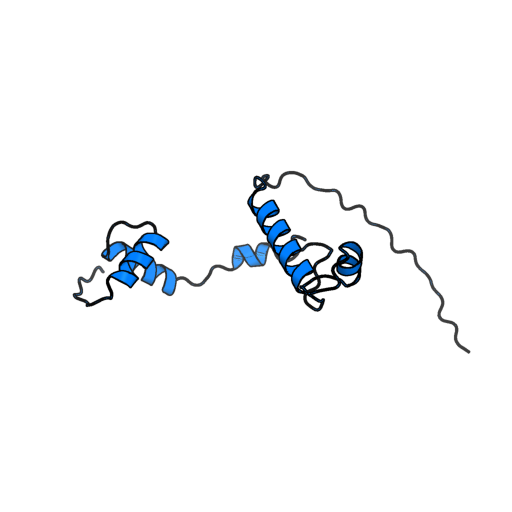 A 1 102 ? -9.370 -7.703 -23.212 1.00 45.53 102 ALA A O 1
ATOM 775 N N . GLY A 1 103 ? -9.322 -6.281 -24.949 1.00 42.16 103 GLY A N 1
ATOM 776 C CA . GLY A 1 103 ? -10.156 -7.069 -25.841 1.00 42.16 103 GLY A CA 1
ATOM 777 C C . GLY A 1 103 ? -9.860 -6.760 -27.300 1.00 42.16 103 GLY A C 1
ATOM 778 O O . GLY A 1 103 ? -10.770 -6.410 -28.040 1.00 42.16 103 GLY A O 1
ATOM 779 N N . LYS A 1 104 ? -8.596 -6.863 -27.732 1.00 32.56 104 LYS A N 1
ATOM 780 C CA . LYS A 1 104 ? -8.265 -7.148 -29.139 1.00 32.56 104 LYS A CA 1
ATOM 781 C C . LYS A 1 104 ? -6.819 -7.614 -29.289 1.00 32.56 104 LYS A C 1
ATOM 783 O O . LYS A 1 104 ? -5.878 -6.881 -29.009 1.00 32.56 104 LYS A O 1
ATOM 788 N N . ALA A 1 105 ? -6.671 -8.849 -29.760 1.00 40.22 105 ALA A N 1
ATOM 789 C CA . ALA A 1 105 ? -5.402 -9.434 -30.161 1.00 40.22 105 ALA A CA 1
ATOM 790 C C . ALA A 1 105 ? -4.792 -8.620 -31.313 1.00 40.22 105 ALA A C 1
ATOM 792 O O . ALA A 1 105 ? -5.331 -8.600 -32.423 1.00 40.22 105 ALA A O 1
ATOM 793 N N . VAL A 1 106 ? -3.664 -7.959 -31.060 1.00 42.50 106 VAL A N 1
ATOM 794 C CA . VAL A 1 106 ? -2.865 -7.341 -32.119 1.00 42.50 106 VAL A CA 1
ATOM 795 C C . VAL A 1 106 ? -1.997 -8.437 -32.734 1.00 42.50 106 VAL A C 1
ATOM 797 O O . VAL A 1 106 ? -1.151 -9.032 -32.069 1.00 42.50 106 VAL A O 1
ATOM 800 N N . LYS A 1 107 ? -2.255 -8.752 -34.009 1.00 35.06 107 LYS A N 1
ATOM 801 C CA . LYS A 1 107 ? -1.468 -9.700 -34.807 1.00 35.06 107 LYS A CA 1
ATOM 802 C C . LYS A 1 107 ? -0.010 -9.234 -34.851 1.00 35.06 107 LYS A C 1
ATOM 804 O O . LYS A 1 107 ? 0.295 -8.225 -35.478 1.00 35.06 107 LYS A O 1
ATOM 809 N N . ALA A 1 108 ? 0.885 -9.989 -34.220 1.00 38.41 108 ALA A N 1
ATOM 810 C CA . ALA A 1 108 ? 2.321 -9.789 -34.340 1.00 38.41 108 ALA A CA 1
ATOM 811 C C . ALA A 1 108 ? 2.773 -10.106 -35.777 1.00 38.41 108 ALA A C 1
ATOM 813 O O . ALA A 1 108 ? 2.857 -11.270 -36.180 1.00 38.41 108 ALA A O 1
ATOM 814 N N . THR A 1 109 ? 3.065 -9.069 -36.559 1.00 36.78 109 THR A N 1
ATOM 815 C CA . THR A 1 109 ? 3.772 -9.193 -37.837 1.00 36.78 109 THR A CA 1
ATOM 816 C C . THR A 1 109 ? 5.207 -9.631 -37.547 1.00 36.78 109 THR A C 1
ATOM 818 O O . THR A 1 109 ? 6.046 -8.833 -37.137 1.00 36.78 109 THR A O 1
ATOM 821 N N . ARG A 1 110 ? 5.492 -10.925 -37.736 1.00 37.97 110 ARG A N 1
ATOM 822 C CA . ARG A 1 110 ? 6.855 -11.475 -37.722 1.00 37.97 110 ARG A CA 1
ATOM 823 C C . ARG A 1 110 ? 7.655 -10.845 -38.865 1.00 37.97 110 ARG A C 1
ATOM 825 O O . ARG A 1 110 ? 7.485 -11.243 -40.013 1.00 37.97 110 ARG A O 1
ATOM 832 N N . GLN A 1 111 ? 8.548 -9.905 -38.565 1.00 46.75 111 GLN A N 1
ATOM 833 C CA . GLN A 1 111 ? 9.608 -9.543 -39.504 1.00 46.75 111 GLN A CA 1
ATOM 834 C C . GLN A 1 111 ? 10.647 -10.671 -39.531 1.00 46.75 111 GLN A C 1
ATOM 836 O O . GLN A 1 111 ? 11.257 -11.033 -38.525 1.00 46.75 111 GLN A O 1
ATOM 841 N N . SER A 1 112 ? 10.784 -11.286 -40.702 1.00 36.28 112 SER A N 1
ATOM 842 C CA . SER A 1 112 ? 11.716 -12.366 -41.003 1.00 36.28 112 SER A CA 1
ATOM 843 C C . SER A 1 112 ? 13.166 -11.888 -40.903 1.00 36.28 112 SER A C 1
ATOM 845 O O . SER A 1 112 ? 13.589 -11.010 -41.653 1.00 36.28 112 SER A O 1
ATOM 847 N N . ARG A 1 113 ? 13.951 -12.512 -40.019 1.00 33.31 113 ARG A N 1
ATOM 848 C CA . ARG A 1 113 ? 15.404 -12.323 -39.916 1.00 33.31 113 ARG A CA 1
ATOM 849 C C . ARG A 1 113 ? 16.086 -12.885 -41.172 1.00 33.31 113 ARG A C 1
ATOM 851 O O . ARG A 1 113 ? 16.151 -14.100 -41.350 1.00 33.31 113 ARG A O 1
ATOM 858 N N . ALA A 1 114 ? 16.581 -12.006 -42.042 1.00 36.38 114 ALA A N 1
ATOM 859 C CA . ALA A 1 114 ? 17.379 -12.380 -43.206 1.00 36.38 114 ALA A CA 1
ATOM 860 C C . ALA A 1 114 ? 18.746 -12.945 -42.771 1.00 36.38 114 ALA A C 1
ATOM 862 O O . ALA A 1 114 ? 19.448 -12.357 -41.949 1.00 36.38 114 ALA A O 1
ATOM 863 N N . LYS A 1 115 ? 19.114 -14.105 -43.328 1.00 43.81 115 LYS A N 1
ATOM 864 C CA . LYS A 1 115 ? 20.433 -14.738 -43.186 1.00 43.81 115 LYS A CA 1
ATOM 865 C C . LYS A 1 115 ? 21.480 -13.992 -44.029 1.00 43.81 115 LYS A C 1
ATOM 867 O O . LYS A 1 115 ? 21.294 -13.858 -45.233 1.00 43.81 115 LYS A O 1
ATOM 872 N N . LYS A 1 116 ? 22.610 -13.630 -43.422 1.00 37.16 116 LYS A N 1
ATOM 873 C CA . LYS A 1 116 ? 23.955 -13.552 -44.036 1.00 37.16 116 LYS A CA 1
ATOM 874 C C . LYS A 1 116 ? 24.911 -14.051 -42.938 1.00 37.16 116 LYS A C 1
ATOM 876 O O . LYS A 1 116 ? 24.875 -13.487 -41.855 1.00 37.16 116 LYS A O 1
ATOM 881 N N . SER A 1 117 ? 25.621 -15.181 -42.992 1.00 38.69 117 SER A N 1
ATOM 882 C CA . SER A 1 117 ? 26.448 -15.811 -44.033 1.00 38.69 117 SER A CA 1
ATOM 883 C C . SER A 1 117 ? 27.529 -14.879 -44.570 1.00 38.69 117 SER A C 1
ATOM 885 O O . SER A 1 117 ? 27.313 -14.248 -45.596 1.00 38.69 117 SER A O 1
ATOM 887 N N . GLN A 1 118 ? 28.669 -14.808 -43.873 1.00 36.28 118 GLN A N 1
ATOM 888 C CA . GLN A 1 118 ? 29.997 -15.136 -44.420 1.00 36.28 118 GLN A CA 1
ATOM 889 C C . GLN A 1 118 ? 31.074 -14.958 -43.336 1.00 36.28 118 GLN A C 1
ATOM 891 O O . GLN A 1 118 ? 31.363 -13.850 -42.899 1.00 36.28 118 GLN A O 1
ATOM 896 N N . VAL A 1 119 ? 31.649 -16.082 -42.905 1.00 34.22 119 VAL A N 1
ATOM 897 C CA . VAL A 1 119 ? 32.958 -16.152 -42.250 1.00 34.22 119 VAL A CA 1
ATOM 898 C C . VAL A 1 119 ? 33.964 -16.312 -43.387 1.00 34.22 119 VAL A C 1
ATOM 900 O O . VAL A 1 119 ? 33.844 -17.262 -44.158 1.00 34.22 119 VAL A O 1
ATOM 903 N N . VAL A 1 120 ? 34.911 -15.385 -43.519 1.00 34.19 120 VAL A N 1
ATOM 904 C CA . VAL A 1 120 ? 36.072 -15.528 -44.406 1.00 34.19 120 VAL A CA 1
ATOM 905 C C . VAL A 1 120 ? 37.291 -15.701 -43.509 1.00 34.19 120 VAL A C 1
ATOM 907 O O . VAL A 1 120 ? 37.630 -14.805 -42.742 1.00 34.19 120 VAL A O 1
ATOM 910 N N . GLN A 1 121 ? 37.882 -16.893 -43.573 1.00 36.91 121 GLN A N 1
ATOM 911 C CA . GLN A 1 121 ? 39.229 -17.190 -43.096 1.00 36.91 121 GLN A CA 1
ATOM 912 C C . GLN A 1 121 ? 40.233 -16.807 -44.188 1.00 36.91 121 GLN A C 1
ATOM 914 O O . GLN A 1 121 ? 40.020 -17.163 -45.349 1.00 36.91 121 GLN A O 1
ATOM 919 N N . ALA A 1 122 ? 41.322 -16.153 -43.793 1.00 36.81 122 ALA A N 1
ATOM 920 C CA . ALA A 1 122 ? 42.666 -16.313 -44.345 1.00 36.81 122 ALA A CA 1
ATOM 921 C C . ALA A 1 122 ? 43.662 -15.828 -43.286 1.00 36.81 122 ALA A C 1
ATOM 923 O O . ALA A 1 122 ? 43.427 -14.722 -42.747 1.00 36.81 122 ALA A O 1
#

Radius of gyration: 25.21 Å; chains: 1; bounding box: 58×35×71 Å

Secondary structure (DSSP, 8-state):
----------HHHHHHHHHHHT-SSHHHHHHHHHHHHHSPP--HHHHHTTTS--S-TTB-TTSGGGB-HHHHHHHT--SHHHHHHHHHHHHHHHHHS-------------------------

Foldseek 3Di:
DDDDDDDDDDPVVLVVLCVVVVHDDSVVSVVVVVCVVPDDDPCVVVVVCVPVPPDDPQAACPDVVRGDPVVCVVLVDPDPVSSVVVVVVVVVVVVPDDPDPDDDDDDDDDDDDDDDDDDDDD